Protein AF-A0A1J0VYL3-F1 (afdb_monomer)

Secondary structure (DSSP, 8-state):
-B-TTS-BEEESSSSEEEEEEHHHHHHHHHHHHHTT----EEEETTTTEEEEEEPPPPTT----SBSS-TT-SS-EEEPPTT-EEE-PPTT-SSEEEEE---TT-PBPHHHHHHHHHHHHHHHHH--

Solvent-accessible surface area (backbone atoms only — not comparable to full-atom values): 7070 Å² total; per-residue (Å²): 85,69,50,103,78,68,38,34,35,44,60,16,56,83,41,29,36,43,36,23,33,47,83,50,37,55,46,33,49,51,52,29,57,75,68,70,53,58,40,27,26,41,37,28,68,80,77,44,31,31,34,39,37,18,33,48,71,64,91,86,70,79,75,64,51,56,75,4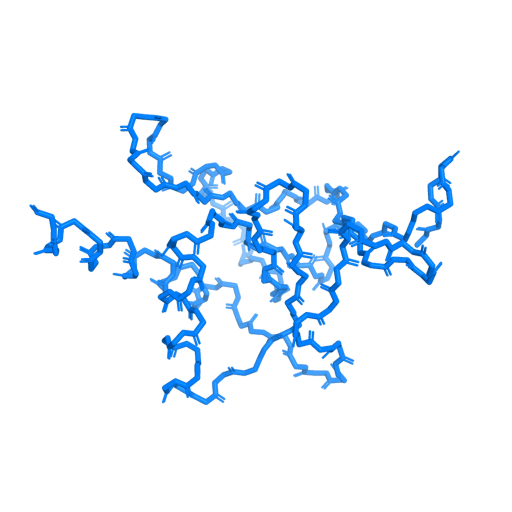8,61,90,87,47,97,59,55,39,35,46,63,50,82,67,38,78,41,84,46,61,34,95,92,51,86,46,33,42,67,78,34,69,84,56,89,92,34,58,32,54,35,68,59,53,51,49,42,49,54,50,33,50,53,53,56,65,75,76,108

Foldseek 3Di:
DQDPVRWDKDFPAQKKKKKWAQLLVVQLVVVCVVVVAFFKWKQQQPRRIIITMAGDDDPPDPADQWNDDPPQPITMGIDDGRDIDTADDVPDPRIDTPDDDDPPRHHHPVVSSVSSVVSSVVVVVVD

pLDDT: mean 90.9, std 8.27, range [55.22, 98.0]

Sequence (127 aa):
MLDGHDQIILPADPVHGIQVCSGLADLVLDMLRHSRIVTPIVDNVATRTRTFLTTSPKAGDTRKVALFPPTSTVQAIRTVTGSPIPLPTPGEDTRVWLDEPRPDCLADFELLVSFTLDAARATLHAA

Mean predicted aligned error: 4.2 Å

Organism: NCBI:txid2213200

Structure (mmCIF, N/CA/C/O backbone):
data_AF-A0A1J0VYL3-F1
#
_entry.id   AF-A0A1J0VYL3-F1
#
loop_
_atom_site.group_PDB
_atom_site.id
_atom_site.type_symbol
_atom_site.label_atom_id
_atom_site.label_alt_id
_atom_site.label_comp_id
_atom_site.label_asym_id
_atom_site.label_entity_id
_atom_site.label_seq_id
_atom_site.pdbx_PDB_ins_code
_atom_site.Cartn_x
_atom_site.Cartn_y
_atom_site.Cartn_z
_atom_site.occupancy
_atom_site.B_iso_or_equiv
_atom_site.auth_seq_id
_atom_site.auth_comp_id
_atom_site.auth_asym_id
_atom_site.auth_atom_id
_atom_site.pdbx_PDB_model_num
ATOM 1 N N . MET A 1 1 ? 13.281 4.015 -12.125 1.00 60.97 1 MET A N 1
ATOM 2 C CA . MET A 1 1 ? 14.735 4.298 -12.102 1.00 60.97 1 MET A CA 1
ATOM 3 C C . MET A 1 1 ? 15.412 3.055 -11.559 1.00 60.97 1 MET A C 1
ATOM 5 O O . MET A 1 1 ? 14.832 2.473 -10.657 1.00 60.97 1 MET A O 1
ATOM 9 N N . LEU A 1 2 ? 16.541 2.610 -12.108 1.00 70.19 2 LEU A N 1
ATOM 10 C CA . LEU A 1 2 ? 17.309 1.536 -11.470 1.00 70.19 2 LEU A CA 1
ATOM 11 C C . LEU A 1 2 ? 18.184 2.148 -10.366 1.00 70.19 2 LEU A C 1
ATOM 13 O O . LEU A 1 2 ? 18.731 3.233 -10.576 1.00 70.19 2 LEU A O 1
ATOM 17 N N . ASP A 1 3 ? 18.260 1.527 -9.191 1.00 70.12 3 ASP A N 1
ATOM 18 C CA . ASP A 1 3 ? 19.199 1.941 -8.142 1.00 70.12 3 ASP A CA 1
ATOM 19 C C . ASP A 1 3 ? 20.603 1.347 -8.364 1.00 70.12 3 ASP A C 1
ATOM 21 O O . ASP A 1 3 ? 20.870 0.689 -9.368 1.00 70.12 3 ASP A O 1
ATOM 25 N N . GLY A 1 4 ? 21.524 1.583 -7.422 1.00 64.06 4 GLY A N 1
ATOM 26 C CA . GLY A 1 4 ? 22.886 1.031 -7.469 1.00 64.06 4 GLY A CA 1
ATOM 27 C C . GLY A 1 4 ? 22.973 -0.498 -7.342 1.00 64.06 4 GLY A C 1
ATOM 28 O O . GLY A 1 4 ? 24.078 -1.036 -7.315 1.00 64.06 4 GLY A O 1
ATOM 29 N N . HIS A 1 5 ? 21.832 -1.183 -7.245 1.00 71.25 5 HIS A N 1
ATOM 30 C CA . HIS A 1 5 ? 21.685 -2.632 -7.169 1.00 71.25 5 HIS A CA 1
ATOM 31 C C . HIS A 1 5 ? 20.803 -3.178 -8.304 1.00 71.25 5 HIS A C 1
ATOM 33 O O . HIS A 1 5 ? 20.270 -4.280 -8.179 1.00 71.25 5 HIS A O 1
ATOM 39 N N . ASP A 1 6 ? 20.634 -2.405 -9.384 1.00 75.94 6 ASP A N 1
ATOM 40 C CA . ASP A 1 6 ? 19.775 -2.723 -10.528 1.00 75.94 6 ASP A CA 1
ATOM 41 C C . ASP A 1 6 ? 18.300 -2.964 -10.152 1.00 75.94 6 ASP A C 1
ATOM 43 O O . ASP A 1 6 ? 17.569 -3.614 -10.895 1.00 75.94 6 ASP A O 1
ATOM 47 N N . GLN A 1 7 ? 17.817 -2.419 -9.028 1.00 81.19 7 GLN A N 1
ATOM 48 C CA . GLN A 1 7 ? 16.414 -2.548 -8.624 1.00 81.19 7 GLN A CA 1
ATOM 49 C C . GLN A 1 7 ? 15.566 -1.438 -9.224 1.00 81.19 7 GLN A C 1
ATOM 51 O O . GLN A 1 7 ? 15.933 -0.263 -9.178 1.00 81.19 7 GLN A O 1
ATOM 56 N N . ILE A 1 8 ? 14.378 -1.777 -9.721 1.00 84.75 8 ILE A N 1
ATOM 57 C CA . ILE A 1 8 ? 13.411 -0.771 -10.159 1.00 84.75 8 ILE A CA 1
ATOM 58 C C . ILE A 1 8 ? 12.852 -0.046 -8.931 1.00 84.75 8 ILE A C 1
ATOM 60 O O . ILE A 1 8 ? 12.036 -0.577 -8.183 1.00 84.75 8 ILE A O 1
ATOM 64 N N . ILE A 1 9 ? 13.246 1.213 -8.764 1.00 87.38 9 ILE A N 1
ATOM 65 C CA . ILE A 1 9 ? 12.714 2.121 -7.753 1.00 87.38 9 ILE A CA 1
ATOM 66 C C . ILE A 1 9 ? 11.787 3.146 -8.408 1.00 87.38 9 ILE A C 1
ATOM 68 O O . ILE A 1 9 ? 12.151 3.845 -9.369 1.00 87.38 9 ILE A O 1
ATOM 72 N N . LEU A 1 10 ? 10.584 3.245 -7.846 1.00 89.69 10 LEU A N 1
ATOM 73 C CA . LEU A 1 10 ? 9.598 4.278 -8.132 1.00 89.69 10 LEU A CA 1
ATOM 74 C C . LEU A 1 10 ? 9.583 5.282 -6.967 1.00 89.69 10 LEU A C 1
ATOM 76 O O . LEU A 1 10 ? 9.278 4.886 -5.843 1.00 89.69 10 LEU A O 1
ATOM 80 N N . PRO A 1 11 ? 9.918 6.566 -7.176 1.00 91.44 11 PRO A N 1
ATOM 81 C CA . PRO A 1 11 ? 9.735 7.571 -6.135 1.00 91.44 11 PRO A CA 1
ATOM 82 C C . PRO A 1 11 ? 8.241 7.773 -5.861 1.00 91.44 11 PRO A C 1
ATOM 84 O O . PRO A 1 11 ? 7.445 7.901 -6.793 1.00 91.44 11 PRO A O 1
ATOM 87 N N . ALA A 1 12 ? 7.867 7.810 -4.583 1.00 91.81 12 ALA A N 1
ATOM 88 C CA . ALA A 1 12 ? 6.491 8.044 -4.175 1.00 91.81 12 ALA A CA 1
ATOM 89 C C . ALA A 1 12 ? 6.088 9.502 -4.445 1.00 91.81 12 ALA A C 1
ATOM 91 O O . ALA A 1 12 ? 6.366 10.375 -3.629 1.00 91.81 12 ALA A O 1
ATOM 92 N N . ASP A 1 13 ? 5.488 9.782 -5.594 1.00 86.88 13 ASP A N 1
ATOM 93 C CA . ASP A 1 13 ? 5.028 11.127 -5.958 1.00 86.88 13 ASP A CA 1
ATOM 94 C C . ASP A 1 13 ? 3.644 11.072 -6.634 1.00 86.88 13 ASP A C 1
ATOM 96 O O . ASP A 1 13 ? 2.646 11.166 -5.911 1.00 86.88 13 ASP A O 1
ATOM 100 N N . PRO A 1 14 ? 3.498 10.778 -7.945 1.00 85.62 14 PRO A N 1
ATOM 101 C CA . PRO A 1 14 ? 2.163 10.549 -8.504 1.00 85.62 14 PRO A CA 1
ATOM 102 C C . PRO A 1 14 ? 1.558 9.215 -8.036 1.00 85.62 14 PRO A C 1
ATOM 104 O O . PRO A 1 14 ? 0.352 9.002 -8.138 1.00 85.62 14 PRO A O 1
ATOM 107 N N . VAL A 1 15 ? 2.399 8.307 -7.533 1.00 94.19 15 VAL A N 1
ATOM 108 C CA . VAL A 1 15 ? 2.015 6.989 -7.028 1.00 94.19 15 VAL A CA 1
ATOM 109 C C . VAL A 1 15 ? 2.515 6.855 -5.606 1.00 94.19 15 VAL A C 1
ATOM 111 O O . VAL A 1 15 ? 3.682 7.110 -5.326 1.00 94.19 15 VAL A O 1
ATOM 114 N N . HIS A 1 16 ? 1.645 6.418 -4.712 1.00 96.69 16 HIS A N 1
ATOM 115 C CA . HIS A 1 16 ? 1.985 6.112 -3.331 1.00 96.69 16 HIS A CA 1
ATOM 116 C C . HIS A 1 16 ? 1.730 4.639 -3.032 1.00 96.69 16 HIS A C 1
ATOM 118 O O . HIS A 1 16 ? 1.239 3.893 -3.877 1.00 96.69 16 HIS A O 1
ATOM 124 N N . GLY A 1 17 ? 2.080 4.200 -1.827 1.00 97.25 17 GLY A N 1
ATOM 125 C CA . GLY A 1 17 ? 1.857 2.831 -1.400 1.00 97.25 17 GLY A CA 1
ATOM 126 C C . GLY A 1 17 ? 1.388 2.744 0.041 1.00 97.25 17 GLY A C 1
ATOM 127 O O . GLY A 1 17 ? 1.761 3.564 0.886 1.00 97.25 17 GLY A O 1
ATOM 128 N N . ILE A 1 18 ? 0.612 1.702 0.318 1.00 98.00 18 ILE A N 1
ATOM 129 C CA . ILE A 1 18 ? 0.381 1.204 1.671 1.00 98.00 18 ILE A CA 1
ATOM 130 C C . ILE A 1 18 ? 0.993 -0.188 1.742 1.00 98.00 18 ILE A C 1
ATOM 132 O O . ILE A 1 18 ? 0.573 -1.102 1.032 1.00 98.00 18 ILE A O 1
ATOM 136 N N . GLN A 1 19 ? 2.007 -0.335 2.586 1.00 97.56 19 GLN A N 1
ATOM 137 C CA . GLN A 1 19 ? 2.646 -1.609 2.862 1.00 97.56 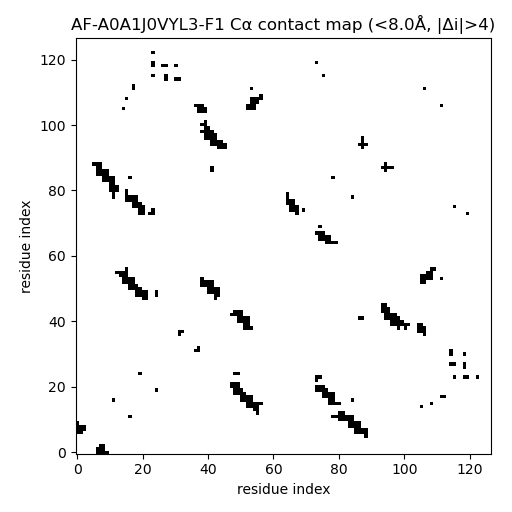19 GLN A CA 1
ATOM 138 C C . GLN A 1 19 ? 2.063 -2.198 4.141 1.00 97.56 19 GLN A C 1
ATOM 140 O O . GLN A 1 19 ? 2.042 -1.537 5.178 1.00 97.56 19 GLN A O 1
ATOM 145 N N . VAL A 1 20 ? 1.636 -3.452 4.083 1.00 97.00 20 VAL A N 1
ATOM 146 C CA . VAL A 1 20 ? 1.006 -4.169 5.197 1.00 97.00 20 VAL A CA 1
ATOM 147 C C . VAL A 1 20 ? 1.664 -5.533 5.405 1.00 97.00 20 VAL A C 1
ATOM 149 O O . VAL A 1 20 ? 2.204 -6.124 4.466 1.00 97.00 20 VAL A O 1
ATOM 152 N N . CYS A 1 21 ? 1.634 -6.051 6.635 1.00 93.81 21 CYS A N 1
ATOM 153 C CA . CYS A 1 21 ? 2.085 -7.417 6.921 1.00 93.81 21 CYS A CA 1
ATOM 154 C C . CYS A 1 21 ? 1.102 -8.469 6.369 1.00 93.81 21 CYS A C 1
ATOM 156 O O . CYS A 1 21 ? -0.092 -8.203 6.255 1.00 93.81 21 CYS A O 1
ATOM 158 N N . SER A 1 22 ? 1.594 -9.673 6.046 1.00 81.19 22 SER A N 1
ATOM 159 C CA . SER A 1 22 ? 0.833 -10.711 5.315 1.00 81.19 22 SER A CA 1
ATOM 160 C C . SER A 1 22 ? -0.563 -11.012 5.872 1.00 81.19 22 SER A C 1
ATOM 162 O O . SER A 1 22 ? -1.520 -11.027 5.107 1.00 81.19 22 SER A O 1
ATOM 164 N N . GLY A 1 23 ? -0.707 -11.185 7.193 1.00 84.06 23 GLY A N 1
ATOM 165 C CA . GLY A 1 23 ? -2.011 -11.510 7.790 1.00 84.06 23 GLY A CA 1
ATOM 166 C C . GLY A 1 23 ? -3.060 -10.408 7.605 1.00 84.06 23 GLY A C 1
ATOM 167 O O . GLY A 1 23 ? -4.236 -10.695 7.412 1.00 84.06 23 GLY A O 1
ATOM 168 N N . LEU A 1 24 ? -2.633 -9.143 7.601 1.00 94.44 24 LEU A N 1
ATOM 169 C CA . LEU A 1 24 ? -3.503 -8.014 7.275 1.00 94.44 24 LEU A CA 1
ATOM 170 C C . LEU A 1 24 ? -3.709 -7.888 5.757 1.00 94.44 24 LEU A C 1
ATOM 172 O O . LEU A 1 24 ? -4.791 -7.519 5.306 1.00 94.44 24 LEU A O 1
ATOM 176 N N . ALA A 1 25 ? -2.682 -8.212 4.970 1.00 95.50 25 ALA A N 1
ATOM 177 C CA . ALA A 1 25 ? -2.691 -8.110 3.516 1.00 95.50 25 ALA A CA 1
ATOM 178 C C . ALA A 1 25 ? -3.776 -8.965 2.857 1.00 95.50 25 ALA A C 1
ATOM 180 O O . ALA A 1 25 ? -4.396 -8.509 1.899 1.00 95.50 25 ALA A O 1
ATOM 181 N N . ASP A 1 26 ? -3.995 -10.187 3.347 1.00 94.19 26 ASP A N 1
ATOM 182 C CA . ASP A 1 26 ? -5.023 -11.086 2.811 1.00 94.19 26 ASP A CA 1
ATOM 183 C C . ASP A 1 26 ? -6.429 -10.500 3.002 1.00 94.19 26 ASP A C 1
ATOM 185 O O . ASP A 1 26 ? -7.215 -10.454 2.059 1.00 94.19 26 ASP A O 1
ATOM 189 N N . LEU A 1 27 ? -6.712 -9.934 4.177 1.00 95.44 27 LEU A N 1
ATOM 190 C CA . LEU A 1 27 ? -7.998 -9.290 4.453 1.00 95.44 27 LEU A CA 1
ATOM 191 C C . LEU A 1 27 ? -8.215 -8.034 3.604 1.00 95.44 27 LEU A C 1
ATOM 193 O O . LEU A 1 27 ? -9.301 -7.837 3.062 1.00 95.44 27 LEU A O 1
ATOM 197 N N . VAL A 1 28 ? -7.185 -7.195 3.445 1.00 97.25 28 VAL A N 1
ATOM 198 C CA . VAL A 1 28 ? -7.261 -6.022 2.556 1.00 97.25 28 VAL A CA 1
ATOM 199 C C . VAL A 1 28 ? -7.528 -6.459 1.113 1.00 97.2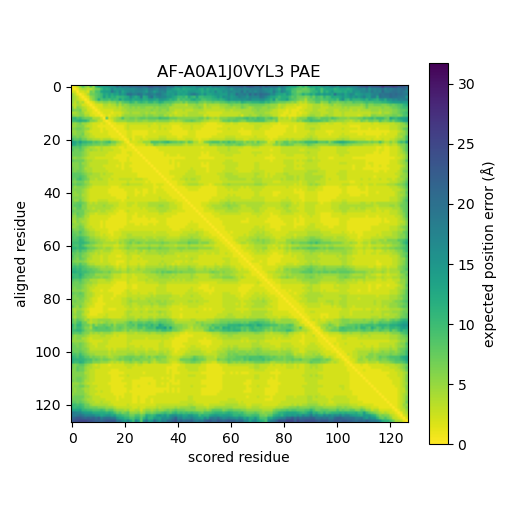5 28 VAL A C 1
ATOM 201 O O . VAL A 1 28 ? -8.367 -5.864 0.435 1.00 97.25 28 VAL A O 1
ATOM 204 N N . LEU A 1 29 ? -6.865 -7.522 0.652 1.00 96.19 29 LEU A N 1
ATOM 205 C CA . LEU A 1 29 ? -7.062 -8.075 -0.685 1.00 96.19 29 LEU A CA 1
ATOM 206 C C . LEU A 1 29 ? -8.488 -8.605 -0.886 1.00 96.19 29 LEU A C 1
ATOM 208 O O . LEU A 1 29 ? -9.098 -8.339 -1.923 1.00 96.19 29 LEU A O 1
ATOM 212 N N . ASP A 1 30 ? -9.047 -9.300 0.101 1.00 95.69 30 ASP A N 1
ATOM 213 C CA . ASP A 1 30 ? -10.426 -9.785 0.045 1.00 95.69 30 ASP A CA 1
ATOM 214 C C . ASP A 1 30 ? -11.438 -8.633 0.009 1.00 95.69 30 ASP A C 1
ATOM 216 O O . ASP A 1 30 ? -12.386 -8.671 -0.781 1.00 95.69 30 ASP A O 1
ATOM 220 N N . MET A 1 31 ? -11.210 -7.560 0.774 1.00 97.00 31 MET A N 1
ATOM 221 C CA . MET A 1 31 ? -12.045 -6.353 0.727 1.00 97.00 31 MET A CA 1
ATOM 222 C C . MET A 1 31 ? -11.980 -5.648 -0.636 1.00 97.00 31 MET A C 1
ATOM 224 O O . MET A 1 31 ? -13.019 -5.240 -1.168 1.00 97.00 31 MET A O 1
ATOM 228 N N . LEU A 1 32 ? -10.786 -5.538 -1.234 1.00 96.12 32 LEU A N 1
ATOM 229 C CA . LEU A 1 32 ? -10.601 -4.994 -2.585 1.00 96.12 32 LEU A CA 1
ATOM 230 C C . LEU A 1 32 ? -11.357 -5.823 -3.625 1.00 96.12 32 LEU A C 1
ATOM 232 O O . LEU A 1 32 ? -12.132 -5.270 -4.408 1.00 96.12 32 LEU A O 1
ATOM 236 N N . ARG A 1 33 ? -11.205 -7.152 -3.581 1.00 95.81 33 ARG A N 1
ATOM 237 C CA . ARG A 1 33 ? -11.903 -8.089 -4.475 1.00 95.81 33 ARG A CA 1
ATOM 238 C C . ARG A 1 33 ? -13.416 -7.991 -4.331 1.00 95.81 33 ARG A C 1
ATOM 240 O O . ARG A 1 33 ? -14.115 -7.886 -5.338 1.00 95.81 33 ARG A O 1
ATOM 247 N N . HIS A 1 34 ? -13.921 -7.972 -3.098 1.00 96.44 34 HIS A N 1
ATOM 248 C CA . HIS A 1 34 ? -15.352 -7.843 -2.823 1.00 96.44 34 HIS A CA 1
ATOM 249 C C . HIS A 1 34 ? -15.920 -6.524 -3.363 1.00 96.44 34 HIS A C 1
ATOM 251 O O . HIS A 1 34 ? -17.020 -6.489 -3.913 1.00 96.44 34 HIS A O 1
ATOM 257 N N . SER A 1 35 ? -15.127 -5.456 -3.281 1.00 96.06 35 SER A N 1
ATOM 258 C CA . SER A 1 35 ? -15.482 -4.120 -3.767 1.00 96.06 35 SER A CA 1
ATOM 259 C C . SER A 1 35 ? -15.173 -3.904 -5.253 1.00 96.06 35 SER A C 1
ATOM 261 O O . SER A 1 35 ? -15.426 -2.820 -5.774 1.00 96.06 35 SER A O 1
ATOM 263 N N . ARG A 1 36 ? -14.642 -4.923 -5.946 1.00 95.06 36 ARG A N 1
ATOM 264 C CA . ARG A 1 36 ? -14.201 -4.874 -7.354 1.00 95.06 36 ARG A CA 1
ATOM 265 C C . ARG A 1 36 ? -13.201 -3.752 -7.640 1.00 95.06 36 ARG A C 1
ATOM 267 O O . ARG A 1 36 ? -13.169 -3.210 -8.743 1.00 95.06 36 ARG A O 1
ATOM 274 N N . ILE A 1 37 ? -12.389 -3.409 -6.648 1.00 95.00 37 ILE A N 1
ATOM 275 C CA . ILE A 1 37 ? -11.318 -2.431 -6.789 1.00 95.00 37 ILE A CA 1
ATOM 276 C C . ILE A 1 37 ? -10.062 -3.182 -7.192 1.00 95.00 37 ILE A C 1
ATOM 278 O O . ILE A 1 37 ? -9.681 -4.174 -6.574 1.00 95.00 37 ILE A O 1
ATOM 282 N N . VAL A 1 38 ? -9.424 -2.684 -8.239 1.00 94.06 38 VAL A N 1
ATOM 283 C CA . VAL A 1 38 ? -8.131 -3.164 -8.707 1.00 94.06 38 VAL A CA 1
ATOM 284 C C . VAL A 1 38 ? -7.089 -2.146 -8.288 1.00 94.06 38 VAL A C 1
ATOM 286 O O . VAL A 1 38 ? -7.342 -0.947 -8.361 1.00 94.06 38 VAL A O 1
ATOM 289 N N . THR A 1 39 ? -5.926 -2.635 -7.875 1.00 97.44 39 THR A N 1
ATOM 290 C CA . THR A 1 39 ? -4.716 -1.828 -7.799 1.00 97.44 39 THR A CA 1
ATOM 291 C C . THR A 1 39 ? -3.491 -2.698 -8.030 1.00 97.44 39 THR A C 1
ATOM 293 O O . THR A 1 39 ? -3.587 -3.901 -7.793 1.00 97.44 39 THR A O 1
ATOM 296 N N . PRO A 1 40 ? -2.355 -2.162 -8.501 1.00 97.50 40 PRO A N 1
ATOM 297 C CA . PRO A 1 40 ? -1.135 -2.944 -8.594 1.00 97.50 40 PRO A CA 1
ATOM 298 C C . PRO A 1 40 ? -0.654 -3.320 -7.192 1.00 97.50 40 PRO A C 1
ATOM 300 O O . PRO A 1 40 ? -0.652 -2.486 -6.278 1.00 97.50 40 PRO A O 1
ATOM 303 N N . ILE A 1 41 ? -0.223 -4.566 -7.026 1.00 97.44 41 ILE A N 1
ATOM 304 C CA . ILE A 1 41 ? 0.208 -5.098 -5.733 1.00 97.44 41 ILE A CA 1
ATOM 305 C C . ILE A 1 41 ? 1.567 -5.753 -5.904 1.00 97.44 41 ILE A C 1
ATOM 307 O O . ILE A 1 41 ? 1.719 -6.702 -6.673 1.00 97.44 41 ILE A O 1
ATOM 311 N N . VAL A 1 42 ? 2.539 -5.266 -5.141 1.00 96.81 42 VAL A N 1
ATOM 312 C CA . VAL A 1 42 ? 3.845 -5.902 -4.992 1.00 96.81 42 VAL A CA 1
ATOM 313 C C . VAL A 1 42 ? 3.793 -6.811 -3.773 1.00 96.81 42 VAL A C 1
ATOM 315 O O . VAL A 1 42 ? 3.549 -6.338 -2.662 1.00 96.81 42 VAL A O 1
ATOM 318 N N . ASP A 1 43 ? 4.045 -8.099 -3.961 1.00 95.94 43 ASP A N 1
ATOM 319 C CA . ASP A 1 43 ? 4.272 -9.041 -2.870 1.00 95.94 43 ASP A CA 1
ATOM 320 C C . ASP A 1 43 ? 5.775 -9.194 -2.637 1.00 95.94 43 ASP A C 1
ATOM 322 O O . ASP A 1 43 ? 6.519 -9.563 -3.545 1.00 95.94 43 ASP A O 1
ATOM 326 N N . ASN A 1 44 ? 6.230 -8.871 -1.427 1.00 95.00 44 ASN A N 1
ATOM 327 C CA . ASN A 1 44 ? 7.605 -9.092 -1.002 1.00 95.00 44 ASN A CA 1
ATOM 328 C C . ASN A 1 44 ? 7.650 -10.354 -0.140 1.00 95.00 44 ASN A C 1
ATOM 330 O O . ASN A 1 44 ? 7.373 -10.327 1.066 1.00 95.00 44 ASN A O 1
ATOM 334 N N . VAL A 1 45 ? 8.027 -11.458 -0.778 1.00 91.75 45 VAL A N 1
ATOM 335 C CA . VAL A 1 45 ? 8.074 -12.797 -0.188 1.00 91.75 45 VAL A CA 1
ATOM 336 C C . VAL A 1 45 ? 9.132 -12.867 0.915 1.00 91.75 45 VAL A C 1
ATOM 338 O O . VAL A 1 45 ? 8.920 -13.527 1.935 1.00 91.75 45 VAL A O 1
ATOM 341 N N . ALA A 1 46 ? 10.241 -12.135 0.760 1.00 91.31 46 ALA A N 1
ATOM 342 C CA . ALA A 1 46 ? 11.333 -12.125 1.730 1.00 91.31 46 ALA A CA 1
ATOM 343 C C . ALA A 1 46 ? 10.922 -11.482 3.065 1.00 91.31 46 ALA A C 1
ATOM 345 O O . ALA A 1 46 ? 11.271 -11.992 4.130 1.00 91.31 46 ALA A O 1
ATOM 346 N N . THR A 1 47 ? 10.154 -10.389 3.026 1.00 91.25 47 THR A N 1
ATOM 347 C CA . THR A 1 47 ? 9.700 -9.680 4.238 1.00 91.25 47 THR A CA 1
ATOM 348 C C . THR A 1 47 ? 8.275 -10.020 4.654 1.00 91.25 47 THR A C 1
ATOM 350 O O . THR A 1 47 ? 7.824 -9.547 5.697 1.00 91.25 47 THR A O 1
ATOM 353 N N . ARG A 1 48 ? 7.560 -10.845 3.877 1.00 92.69 48 ARG A N 1
ATOM 354 C CA . ARG A 1 48 ? 6.148 -11.195 4.105 1.00 92.69 48 ARG A CA 1
ATOM 355 C C . ARG A 1 48 ? 5.259 -9.956 4.219 1.00 92.69 48 ARG A C 1
ATOM 357 O O . ARG A 1 48 ? 4.384 -9.867 5.091 1.00 92.69 48 ARG A O 1
ATOM 364 N N . THR A 1 49 ? 5.485 -8.993 3.336 1.00 95.50 49 THR A N 1
ATOM 365 C CA . THR A 1 49 ? 4.705 -7.755 3.260 1.00 95.50 49 THR A CA 1
ATOM 366 C C . THR A 1 49 ? 4.185 -7.550 1.855 1.00 95.50 49 THR A C 1
ATOM 368 O O . THR A 1 49 ? 4.917 -7.788 0.898 1.00 95.50 49 THR A O 1
ATOM 371 N N . ARG A 1 50 ? 2.978 -7.003 1.734 1.00 97.25 50 ARG A N 1
ATOM 372 C CA . ARG A 1 50 ? 2.448 -6.552 0.447 1.00 97.25 50 ARG A CA 1
ATOM 373 C C . ARG A 1 50 ? 2.366 -5.044 0.415 1.00 97.25 50 ARG A C 1
ATOM 375 O O . ARG A 1 50 ? 1.909 -4.440 1.384 1.00 97.25 50 ARG A O 1
ATOM 382 N N . THR A 1 51 ? 2.780 -4.466 -0.702 1.00 97.81 51 THR A N 1
ATOM 383 C CA . THR A 1 51 ? 2.646 -3.043 -0.991 1.00 97.81 51 THR A CA 1
ATOM 384 C C . THR A 1 51 ? 1.583 -2.870 -2.055 1.00 97.81 51 THR A C 1
ATOM 386 O O . THR A 1 51 ? 1.759 -3.250 -3.210 1.00 97.81 51 THR A O 1
ATOM 389 N N . PHE A 1 52 ? 0.474 -2.278 -1.648 1.00 98.00 52 PHE A N 1
ATOM 390 C CA . PHE A 1 52 ? -0.621 -1.900 -2.521 1.00 98.00 52 PHE A CA 1
ATOM 391 C C . PHE A 1 52 ? -0.333 -0.498 -3.047 1.00 98.00 52 PHE A C 1
ATOM 393 O O . PHE A 1 52 ? -0.195 0.437 -2.251 1.00 98.00 52 PHE A O 1
ATOM 400 N N . LEU A 1 53 ? -0.204 -0.348 -4.364 1.00 97.62 53 LEU A N 1
ATOM 401 C CA . LEU A 1 53 ? 0.006 0.964 -4.968 1.00 97.62 53 LEU A CA 1
ATOM 402 C C . LEU A 1 53 ? -1.304 1.756 -4.961 1.00 97.62 53 LEU A C 1
ATOM 404 O O . LEU A 1 53 ? -2.391 1.187 -4.943 1.00 97.62 53 LEU A O 1
ATOM 408 N N . THR A 1 54 ? -1.204 3.077 -4.914 1.00 97.62 54 THR A 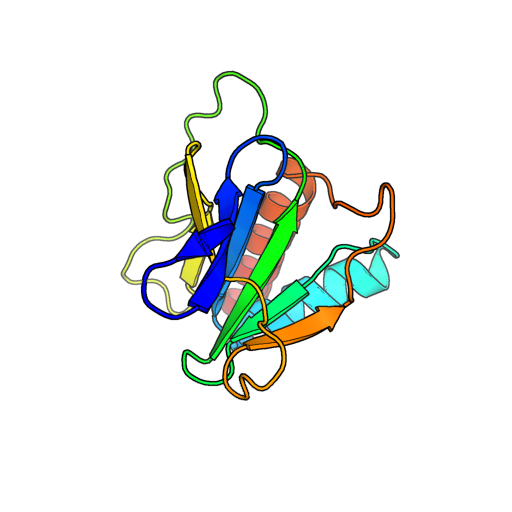N 1
ATOM 409 C CA . THR A 1 54 ? -2.343 3.990 -4.752 1.00 97.62 54 THR A CA 1
ATOM 410 C C . THR A 1 54 ? -2.083 5.313 -5.452 1.00 97.62 54 THR A C 1
ATOM 412 O O . THR A 1 54 ? -0.939 5.631 -5.794 1.00 97.62 54 THR A O 1
ATOM 415 N N . THR A 1 55 ? -3.141 6.100 -5.632 1.00 96.56 55 THR A N 1
ATOM 416 C CA . THR A 1 55 ? -3.025 7.530 -5.932 1.00 96.56 55 THR A CA 1
ATOM 417 C C . THR A 1 55 ? -2.320 8.277 -4.796 1.00 96.56 55 THR A C 1
ATOM 419 O O . THR A 1 55 ? -2.097 7.741 -3.709 1.00 96.56 55 THR A O 1
ATOM 422 N N . SER A 1 56 ? -1.948 9.532 -5.032 1.00 94.81 56 SER A N 1
ATOM 423 C CA . SER A 1 56 ? -1.364 10.368 -3.987 1.00 94.81 56 SER A CA 1
ATOM 424 C C . SER A 1 56 ? -2.360 10.655 -2.852 1.00 94.81 56 SER A C 1
ATOM 426 O O . SER A 1 56 ? -3.561 10.806 -3.100 1.00 94.81 56 SER A O 1
ATOM 428 N N . PRO A 1 57 ? -1.880 10.782 -1.600 1.00 94.31 57 PRO A N 1
ATOM 429 C CA . PRO A 1 57 ? -2.698 11.275 -0.500 1.00 94.31 57 PRO A CA 1
ATOM 430 C C . PRO A 1 57 ? -3.220 12.679 -0.816 1.00 94.31 57 PRO A C 1
ATOM 432 O O . PRO A 1 57 ? -2.594 13.447 -1.554 1.00 94.31 57 PRO A O 1
ATOM 435 N N . LYS A 1 58 ? -4.346 13.055 -0.207 1.00 92.25 58 LYS A N 1
ATOM 436 C CA . LYS A 1 58 ? -4.876 14.417 -0.343 1.00 92.25 58 LYS A CA 1
ATOM 437 C C . LYS A 1 58 ? -3.866 15.457 0.149 1.00 92.25 58 LYS A C 1
ATOM 439 O O . LYS A 1 58 ? -3.114 15.231 1.098 1.00 92.25 58 LYS A O 1
ATOM 444 N N . ALA A 1 59 ? -3.882 16.631 -0.482 1.00 89.31 59 ALA A N 1
ATOM 445 C CA . ALA A 1 59 ? -3.051 17.751 -0.059 1.00 89.31 59 ALA A CA 1
ATOM 446 C C . ALA A 1 59 ? -3.304 18.083 1.423 1.00 89.31 59 ALA A C 1
ATOM 448 O O . ALA A 1 59 ? -4.451 18.211 1.851 1.00 89.31 59 ALA A O 1
ATOM 449 N N . GLY A 1 60 ? -2.226 18.218 2.199 1.00 87.06 60 GLY A N 1
ATOM 450 C CA . GLY A 1 60 ? -2.310 18.487 3.636 1.00 87.06 60 GLY A CA 1
ATOM 451 C C . GLY A 1 60 ? -2.602 17.262 4.506 1.00 87.06 60 GLY A C 1
ATOM 452 O O . GLY A 1 60 ? -2.925 17.431 5.678 1.00 87.06 60 GLY A O 1
ATOM 453 N N . ASP A 1 61 ? -2.486 16.042 3.976 1.00 90.19 61 ASP A N 1
ATOM 454 C CA . ASP A 1 61 ? -2.601 14.838 4.792 1.00 90.19 61 ASP A CA 1
ATOM 455 C C . ASP A 1 61 ? -1.546 14.793 5.916 1.00 90.19 61 ASP A C 1
ATOM 457 O O . ASP A 1 61 ? -0.341 14.777 5.660 1.00 90.19 61 ASP A O 1
ATOM 461 N N . THR A 1 62 ? -2.009 14.732 7.168 1.00 89.44 62 THR A N 1
ATOM 462 C CA . THR A 1 62 ? -1.165 14.730 8.377 1.00 89.44 62 THR A CA 1
ATOM 463 C C . THR A 1 62 ? -1.084 13.367 9.067 1.00 89.44 62 THR A C 1
ATOM 465 O O . THR A 1 62 ? -0.545 13.262 10.175 1.00 89.44 62 THR A O 1
ATOM 468 N N . ARG A 1 63 ? -1.618 12.300 8.455 1.00 91.19 63 ARG A N 1
ATOM 469 C CA . ARG A 1 63 ? -1.582 10.965 9.064 1.00 91.19 63 ARG A CA 1
ATOM 470 C C . ARG A 1 63 ? -0.142 10.489 9.195 1.00 91.19 63 ARG A C 1
ATOM 472 O O . ARG A 1 63 ? 0.673 10.645 8.283 1.00 91.19 63 ARG A O 1
ATOM 479 N N . LYS A 1 64 ? 0.149 9.853 10.330 1.00 94.38 64 LYS A N 1
ATOM 480 C CA . LYS A 1 64 ? 1.456 9.250 10.607 1.00 94.38 64 LYS A CA 1
ATOM 481 C C . LYS A 1 64 ? 1.808 8.201 9.550 1.00 94.38 64 LYS A C 1
ATOM 483 O O . LYS A 1 64 ? 0.932 7.569 8.968 1.00 94.38 64 LYS A O 1
ATOM 488 N N . VAL A 1 65 ? 3.111 8.002 9.348 1.00 95.62 65 VAL A N 1
ATOM 489 C CA . VAL A 1 65 ? 3.645 6.969 8.446 1.00 95.62 65 VAL A CA 1
ATOM 490 C C . VAL A 1 65 ? 3.188 5.582 8.883 1.00 95.62 65 VAL A C 1
ATOM 492 O O . VAL A 1 65 ? 2.645 4.839 8.075 1.00 95.62 65 VAL A O 1
ATOM 495 N N . ALA A 1 66 ? 3.360 5.252 10.164 1.00 95.94 66 ALA A N 1
ATOM 496 C CA . ALA A 1 66 ? 2.777 4.054 10.752 1.00 95.94 66 ALA A CA 1
ATOM 497 C C . ALA A 1 66 ? 1.296 4.299 11.058 1.00 95.94 66 ALA A C 1
ATOM 499 O O . ALA A 1 66 ? 0.958 5.231 11.793 1.00 95.94 66 ALA A O 1
ATOM 500 N N . LEU A 1 67 ? 0.426 3.453 10.504 1.00 94.75 67 LEU A N 1
ATOM 501 C CA . LEU A 1 67 ? -1.024 3.559 10.690 1.00 94.75 67 LEU A CA 1
ATOM 502 C C . LEU A 1 67 ? -1.485 2.970 12.029 1.00 94.75 67 LEU A C 1
ATOM 504 O O . LEU A 1 67 ? -2.565 3.308 12.508 1.00 94.75 67 LEU A O 1
ATOM 508 N N . PHE A 1 68 ? -0.651 2.134 12.651 1.00 92.94 68 PHE A N 1
ATOM 509 C CA . PHE A 1 68 ? -0.938 1.476 13.921 1.00 92.94 68 PHE A CA 1
ATOM 510 C C . PHE A 1 68 ? 0.174 1.722 14.952 1.00 92.94 68 PHE A C 1
ATOM 512 O O . PHE A 1 68 ? 1.324 1.973 14.578 1.00 92.94 68 PHE A O 1
ATOM 519 N N . PRO A 1 69 ? -0.135 1.649 16.261 1.00 90.38 69 PRO A N 1
ATOM 520 C CA . PRO A 1 69 ? 0.882 1.644 17.305 1.00 90.38 69 PRO A CA 1
ATOM 521 C C . PRO A 1 69 ? 1.885 0.488 17.130 1.00 90.38 69 PRO A C 1
ATOM 523 O O . PRO A 1 69 ? 1.471 -0.605 16.731 1.00 90.38 69 PRO A O 1
ATOM 526 N N . PRO A 1 70 ? 3.162 0.660 17.525 1.00 86.56 70 PRO A N 1
ATOM 527 C CA . PRO A 1 70 ? 4.177 -0.400 17.448 1.00 86.56 70 PRO A CA 1
ATOM 528 C C . PRO A 1 70 ? 3.825 -1.680 18.218 1.00 86.56 70 PRO A C 1
ATOM 530 O O . PRO A 1 70 ? 4.334 -2.748 17.907 1.00 86.56 70 PRO A O 1
ATOM 533 N N . THR A 1 71 ? 2.953 -1.578 19.224 1.00 87.81 71 THR A N 1
ATOM 534 C CA . THR A 1 71 ? 2.473 -2.705 20.036 1.00 87.81 71 THR A CA 1
ATOM 535 C C . THR A 1 71 ? 1.343 -3.501 19.377 1.00 87.81 71 THR A C 1
ATOM 537 O O . THR A 1 71 ? 0.879 -4.481 19.955 1.00 87.81 71 THR A O 1
ATOM 540 N N . SER A 1 72 ? 0.873 -3.089 18.197 1.00 87.56 72 SER A N 1
ATOM 541 C CA . SER A 1 72 ? -0.190 -3.791 17.472 1.00 87.56 72 SER A CA 1
ATOM 542 C C . SER A 1 72 ? 0.332 -5.083 16.852 1.00 87.56 72 SER A C 1
ATOM 544 O O . SER A 1 72 ? 1.434 -5.122 16.303 1.00 87.56 72 SER A O 1
ATOM 546 N N . THR A 1 73 ? -0.491 -6.130 16.887 1.00 87.25 73 THR A N 1
ATOM 547 C CA . THR A 1 73 ? -0.203 -7.431 16.259 1.00 87.25 73 THR A CA 1
ATOM 548 C C . THR A 1 73 ? -0.198 -7.362 14.731 1.00 87.25 73 THR A C 1
ATOM 550 O O . THR A 1 73 ? 0.448 -8.176 14.075 1.00 87.25 73 THR A O 1
ATOM 553 N N . VAL A 1 74 ? -0.879 -6.365 14.163 1.00 91.62 74 VAL A N 1
ATOM 554 C CA . VAL A 1 74 ? -0.863 -6.029 12.737 1.00 91.62 74 VAL A CA 1
ATOM 555 C C . VAL A 1 74 ? -0.104 -4.729 12.504 1.00 91.62 74 VAL A C 1
ATOM 557 O O . VAL A 1 74 ? -0.097 -3.840 13.354 1.00 91.62 74 VAL A O 1
ATOM 560 N N . GLN A 1 75 ? 0.537 -4.611 11.343 1.00 92.94 75 GLN A N 1
ATOM 561 C CA . GLN A 1 75 ? 1.348 -3.450 10.989 1.00 92.94 75 GLN A CA 1
ATOM 562 C C . GLN A 1 75 ? 1.042 -2.991 9.566 1.00 92.94 75 GLN A C 1
ATOM 564 O O . GLN A 1 75 ? 0.878 -3.805 8.653 1.00 92.94 75 GLN A O 1
ATOM 569 N N . ALA A 1 76 ? 0.988 -1.672 9.400 1.00 96.62 76 ALA A N 1
ATOM 570 C CA . ALA A 1 76 ? 0.822 -1.009 8.121 1.00 96.62 76 ALA A CA 1
ATOM 571 C C . ALA A 1 76 ? 1.558 0.329 8.124 1.00 96.62 76 ALA A C 1
ATOM 573 O O . ALA A 1 76 ? 1.463 1.098 9.088 1.00 96.62 76 ALA A O 1
ATOM 574 N N . ILE A 1 77 ? 2.262 0.611 7.033 1.00 96.31 77 ILE A N 1
ATOM 575 C CA . ILE A 1 77 ? 2.931 1.886 6.798 1.00 96.31 77 ILE A CA 1
ATOM 576 C C . ILE A 1 77 ? 2.504 2.464 5.451 1.00 96.31 77 ILE A C 1
ATOM 578 O O . ILE A 1 77 ? 2.341 1.735 4.475 1.00 96.31 77 ILE A O 1
ATOM 582 N N . ARG A 1 78 ? 2.344 3.783 5.386 1.00 96.31 78 ARG A N 1
ATOM 583 C CA . ARG A 1 78 ? 2.186 4.520 4.125 1.00 96.31 78 ARG A CA 1
ATOM 584 C C . ARG A 1 78 ? 3.533 5.029 3.625 1.00 96.31 78 ARG A C 1
ATOM 586 O O . ARG A 1 78 ? 4.419 5.332 4.422 1.00 96.31 78 ARG A O 1
ATOM 593 N N . THR A 1 79 ? 3.669 5.203 2.318 1.00 95.56 79 THR A N 1
ATOM 594 C CA . THR A 1 79 ? 4.819 5.914 1.751 1.00 95.56 79 THR A CA 1
ATOM 595 C C . THR A 1 79 ? 4.761 7.408 2.083 1.00 95.56 79 THR A C 1
ATOM 597 O O . THR A 1 79 ? 3.686 8.006 2.230 1.00 95.56 79 THR A O 1
ATOM 600 N N . VAL A 1 80 ? 5.941 8.018 2.189 1.00 92.56 80 VAL A N 1
ATOM 601 C CA . VAL A 1 80 ? 6.125 9.473 2.303 1.00 92.56 80 VAL A CA 1
ATOM 602 C C . VAL A 1 80 ? 6.469 10.009 0.918 1.00 92.56 80 VAL A C 1
ATOM 604 O O . VAL A 1 80 ? 7.126 9.316 0.149 1.00 92.56 80 VAL A O 1
ATOM 607 N N . THR A 1 81 ? 6.050 11.225 0.577 1.00 91.44 81 THR A N 1
ATOM 608 C CA . THR A 1 81 ? 6.417 11.827 -0.713 1.00 91.44 81 THR A CA 1
ATOM 609 C C . THR A 1 81 ? 7.940 11.822 -0.911 1.00 91.44 81 THR A C 1
ATOM 611 O O . THR A 1 81 ? 8.695 12.176 -0.007 1.00 91.44 81 THR A O 1
ATOM 614 N N . GLY A 1 82 ? 8.388 11.369 -2.080 1.00 90.88 82 GLY A N 1
ATOM 615 C CA . GLY A 1 82 ? 9.788 11.162 -2.447 1.00 90.88 82 GLY A CA 1
ATOM 616 C C . GLY A 1 82 ? 10.409 9.855 -1.942 1.00 90.88 82 GLY A C 1
ATOM 617 O O . GLY A 1 82 ? 11.501 9.506 -2.386 1.00 90.88 82 GLY A O 1
ATOM 618 N N . SER A 1 83 ? 9.750 9.104 -1.049 1.00 92.69 83 SER A N 1
ATOM 619 C CA . SER A 1 83 ? 10.303 7.842 -0.541 1.00 92.69 83 SER A CA 1
ATOM 620 C C . SER A 1 83 ? 10.373 6.778 -1.644 1.00 92.69 83 SER A C 1
ATOM 622 O O . SER A 1 83 ? 9.471 6.730 -2.484 1.00 92.69 83 SER A O 1
ATOM 624 N N . PRO A 1 84 ? 11.396 5.909 -1.648 1.00 92.31 84 PRO A N 1
ATOM 625 C CA . PRO A 1 84 ? 11.513 4.859 -2.648 1.00 92.31 84 PRO A CA 1
ATOM 626 C C . PRO A 1 84 ? 10.442 3.780 -2.446 1.00 92.31 84 PRO A C 1
ATOM 628 O O . PRO A 1 84 ? 10.248 3.282 -1.338 1.00 92.31 84 PRO A O 1
ATOM 631 N N . ILE A 1 85 ? 9.794 3.382 -3.538 1.00 93.44 85 ILE A N 1
ATOM 632 C CA . ILE A 1 85 ? 8.952 2.189 -3.629 1.00 93.44 85 ILE A CA 1
ATOM 633 C C . ILE A 1 85 ? 9.712 1.166 -4.481 1.00 93.44 85 ILE A C 1
ATOM 635 O O . ILE A 1 85 ? 9.823 1.360 -5.696 1.00 93.44 85 ILE A O 1
ATOM 639 N N . PRO A 1 86 ? 10.264 0.103 -3.874 1.00 91.50 86 PRO A N 1
ATOM 640 C CA . PRO A 1 86 ? 10.889 -0.978 -4.623 1.00 91.50 86 PRO A CA 1
ATOM 641 C C . PRO A 1 86 ? 9.834 -1.761 -5.401 1.00 91.50 86 PRO A C 1
ATOM 643 O O . PRO A 1 86 ? 8.849 -2.223 -4.820 1.00 91.50 86 PRO A O 1
ATOM 646 N N . LEU A 1 87 ? 10.044 -1.909 -6.703 1.00 92.81 87 LEU A N 1
ATOM 647 C CA . LEU A 1 87 ? 9.191 -2.682 -7.596 1.00 92.81 87 LEU A CA 1
ATOM 648 C C . LEU A 1 87 ? 9.895 -3.981 -8.013 1.00 92.81 87 LEU A C 1
ATOM 650 O O . LEU A 1 87 ? 11.126 -4.014 -8.047 1.00 92.81 87 LEU A O 1
ATOM 654 N N . PRO A 1 88 ? 9.129 -5.027 -8.367 1.00 93.19 88 PRO A N 1
ATOM 655 C CA . PRO A 1 88 ? 9.669 -6.245 -8.955 1.00 93.19 88 PRO A CA 1
ATOM 656 C C . PRO A 1 88 ? 10.565 -5.947 -10.156 1.00 93.19 88 PRO A C 1
ATOM 658 O O . PRO A 1 88 ? 10.140 -5.301 -11.120 1.00 93.19 88 PRO A O 1
ATOM 661 N N . THR A 1 89 ? 11.796 -6.444 -10.099 1.00 88.81 89 THR A N 1
ATOM 662 C CA . THR A 1 89 ? 12.771 -6.353 -11.190 1.00 88.81 89 THR A CA 1
ATOM 663 C C . THR A 1 89 ? 12.818 -7.679 -11.962 1.00 88.81 89 THR A C 1
ATOM 665 O O . THR A 1 89 ? 12.719 -8.742 -11.350 1.00 88.81 89 THR A O 1
ATOM 668 N N . PRO A 1 90 ? 12.975 -7.683 -13.302 1.00 82.94 90 PRO A N 1
ATOM 669 C CA . PRO A 1 90 ? 13.136 -8.929 -14.051 1.00 82.94 90 PRO A CA 1
ATOM 670 C C . PRO A 1 90 ? 14.283 -9.794 -13.504 1.00 82.94 90 PRO A C 1
ATOM 672 O O . PRO A 1 90 ? 15.420 -9.338 -13.424 1.00 82.94 90 PRO A O 1
ATOM 675 N N . GLY A 1 91 ? 13.986 -11.047 -13.151 1.00 80.88 91 GLY A N 1
ATOM 676 C CA . GLY A 1 91 ? 14.963 -11.991 -12.590 1.00 80.88 91 GLY A CA 1
ATOM 677 C C . GLY A 1 91 ? 15.131 -11.929 -11.066 1.00 80.88 91 GLY A C 1
ATOM 678 O O . GLY A 1 91 ? 15.842 -12.764 -10.516 1.00 80.88 91 GLY A O 1
ATOM 679 N N . GLU A 1 92 ? 14.465 -10.994 -10.383 1.00 84.00 92 GLU A N 1
ATOM 680 C CA . GLU A 1 92 ? 14.332 -10.981 -8.923 1.00 84.00 92 GLU A CA 1
ATOM 681 C C . GLU A 1 92 ? 13.236 -11.970 -8.489 1.00 84.00 92 GLU A C 1
ATOM 683 O O . GLU A 1 92 ? 12.138 -11.974 -9.042 1.00 84.00 92 GLU A O 1
ATOM 688 N N . ASP A 1 93 ? 13.517 -12.803 -7.486 1.00 84.38 93 ASP A N 1
ATOM 689 C CA . ASP A 1 93 ? 12.579 -13.795 -6.936 1.00 84.38 93 ASP A CA 1
ATOM 690 C C . ASP A 1 93 ? 11.931 -13.354 -5.611 1.00 84.38 93 ASP A C 1
ATOM 692 O O . ASP A 1 93 ? 10.974 -13.973 -5.143 1.00 84.38 93 ASP A O 1
ATOM 696 N N . THR A 1 94 ? 12.422 -12.270 -5.004 1.00 91.06 94 THR A N 1
ATOM 697 C CA . THR A 1 94 ? 11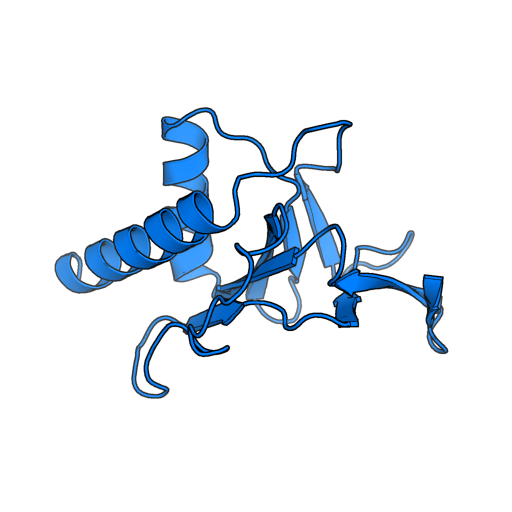.936 -11.800 -3.697 1.00 91.06 94 THR A CA 1
ATOM 698 C C . THR A 1 94 ? 10.709 -10.898 -3.780 1.00 91.06 94 THR A C 1
ATOM 700 O O . THR A 1 94 ? 9.894 -10.897 -2.854 1.00 91.06 94 THR A O 1
ATOM 703 N N . ARG A 1 95 ? 10.561 -10.140 -4.872 1.00 93.25 95 ARG A N 1
ATOM 704 C CA . ARG A 1 95 ? 9.433 -9.237 -5.114 1.00 93.25 95 ARG A CA 1
ATOM 705 C C . ARG A 1 95 ? 8.741 -9.632 -6.397 1.00 93.25 95 ARG A C 1
ATOM 707 O O . ARG A 1 95 ? 9.366 -9.673 -7.450 1.00 93.25 95 ARG A O 1
ATOM 714 N N . VAL A 1 96 ? 7.442 -9.871 -6.310 1.00 94.06 96 VAL A N 1
ATOM 715 C CA . VAL A 1 96 ? 6.624 -10.276 -7.452 1.00 94.06 96 VAL A CA 1
ATOM 716 C C . VAL A 1 96 ? 5.389 -9.398 -7.557 1.00 94.06 96 VAL A C 1
ATOM 718 O O . VAL A 1 96 ? 4.884 -8.880 -6.560 1.00 94.06 96 VAL A O 1
ATOM 721 N N . TRP A 1 97 ? 4.895 -9.217 -8.777 1.00 94.75 97 TRP A N 1
ATOM 722 C CA . TRP A 1 97 ? 3.581 -8.624 -8.981 1.00 94.75 97 TRP A CA 1
ATOM 723 C C . TRP A 1 97 ? 2.523 -9.669 -8.642 1.00 94.75 97 TRP A C 1
ATOM 725 O O . TRP A 1 97 ? 2.455 -10.714 -9.283 1.00 94.75 97 TRP A O 1
ATOM 735 N N . LEU A 1 98 ? 1.705 -9.389 -7.629 1.00 94.19 98 LEU A N 1
ATOM 736 C CA . LEU A 1 98 ? 0.490 -10.161 -7.376 1.00 94.19 98 LEU A CA 1
ATOM 737 C C . LEU A 1 98 ? -0.643 -9.683 -8.291 1.00 94.19 98 LEU A C 1
ATOM 739 O O . LEU A 1 98 ? -1.388 -10.496 -8.823 1.00 94.19 98 LEU A O 1
ATOM 743 N N . ASP A 1 99 ? -0.715 -8.367 -8.496 1.00 94.88 99 ASP A N 1
ATOM 744 C CA . ASP A 1 99 ? -1.529 -7.723 -9.522 1.00 94.88 99 ASP A CA 1
ATOM 745 C C . ASP A 1 99 ? -0.641 -6.731 -10.283 1.00 94.88 99 ASP A C 1
ATOM 747 O O . ASP A 1 99 ? -0.033 -5.838 -9.685 1.00 94.88 99 ASP A O 1
ATOM 751 N N . GLU A 1 100 ? -0.536 -6.909 -11.600 1.00 92.94 100 GLU A N 1
ATOM 752 C CA . GLU A 1 100 ? 0.334 -6.096 -12.452 1.00 92.94 100 GLU A CA 1
ATOM 753 C C . GLU A 1 100 ? -0.225 -4.684 -12.699 1.00 92.94 100 GLU A C 1
ATOM 755 O O . GLU A 1 100 ? -1.448 -4.484 -12.761 1.00 92.94 100 GLU A O 1
ATOM 760 N N . PRO A 1 101 ? 0.658 -3.688 -12.900 1.00 91.81 101 PRO A N 1
ATOM 761 C CA . PRO A 1 101 ? 0.240 -2.343 -13.245 1.00 91.81 101 PRO A CA 1
ATOM 762 C C . PRO A 1 101 ? -0.466 -2.290 -14.601 1.00 91.81 101 PRO A C 1
ATOM 764 O O . PRO A 1 101 ? 0.058 -2.712 -15.628 1.00 91.81 101 PRO A O 1
ATOM 767 N N . ARG A 1 102 ? -1.659 -1.695 -14.602 1.00 90.50 102 ARG A N 1
ATOM 768 C CA . ARG A 1 102 ? -2.441 -1.343 -15.793 1.00 90.50 102 ARG A CA 1
ATOM 769 C C . ARG A 1 102 ? -2.660 0.176 -15.846 1.00 90.50 102 ARG A C 1
ATOM 771 O O . ARG A 1 102 ? -2.628 0.823 -14.795 1.00 90.50 102 ARG A O 1
ATOM 778 N N . PRO A 1 103 ? -2.894 0.767 -17.030 1.00 86.50 103 PRO A N 1
ATOM 779 C CA . PRO A 1 103 ? -3.271 2.175 -17.122 1.00 86.50 103 PRO A CA 1
ATOM 780 C C . PRO A 1 103 ? -4.475 2.486 -16.223 1.00 86.50 103 PRO A C 1
ATOM 782 O O . PRO A 1 103 ? -5.423 1.702 -16.173 1.00 86.50 103 PRO A O 1
ATOM 785 N N . ASP A 1 104 ? -4.397 3.599 -15.492 1.00 85.31 104 ASP A N 1
ATOM 786 C CA . ASP A 1 104 ? -5.477 4.158 -14.665 1.00 85.31 104 ASP A CA 1
ATOM 787 C C . ASP A 1 104 ? -6.065 3.217 -13.596 1.00 85.31 104 ASP A C 1
A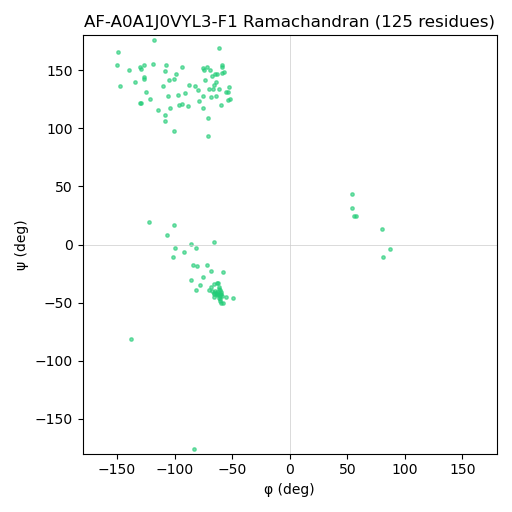TOM 789 O O . ASP A 1 104 ? -7.199 3.390 -13.156 1.00 85.31 104 ASP A O 1
ATOM 793 N N . CYS A 1 105 ? -5.296 2.221 -13.144 1.00 91.31 105 CYS A N 1
ATOM 794 C CA . CYS A 1 105 ? -5.779 1.216 -12.193 1.00 91.31 105 CYS A CA 1
ATOM 795 C C . CYS A 1 105 ? -5.361 1.455 -10.738 1.00 91.31 105 CYS A C 1
ATOM 797 O O . CYS A 1 105 ? -5.413 0.526 -9.950 1.00 91.31 105 CYS A O 1
ATOM 799 N N . LEU A 1 106 ? -4.921 2.655 -10.358 1.00 96.25 106 LEU A N 1
ATOM 800 C CA . LEU A 1 106 ? -4.551 2.922 -8.966 1.00 96.25 106 LEU A CA 1
ATOM 801 C C . LEU A 1 106 ? -5.800 3.077 -8.094 1.00 96.25 106 LEU A C 1
ATOM 803 O O . LEU A 1 106 ? -6.663 3.907 -8.379 1.00 96.25 106 LEU A O 1
ATOM 807 N N . ALA A 1 107 ? -5.859 2.331 -6.991 1.00 96.50 107 ALA A N 1
ATOM 808 C CA . ALA A 1 107 ? -6.849 2.581 -5.952 1.00 96.50 107 ALA A CA 1
ATOM 809 C C . ALA A 1 107 ? -6.640 3.964 -5.318 1.00 96.50 107 ALA A C 1
ATOM 811 O O . ALA A 1 107 ? -5.510 4.434 -5.155 1.00 96.50 107 ALA A O 1
ATOM 812 N N . ASP A 1 108 ? -7.743 4.594 -4.916 1.00 96.62 108 ASP A N 1
ATOM 813 C CA . ASP A 1 108 ? -7.696 5.835 -4.152 1.00 96.62 108 ASP A CA 1
ATOM 814 C C . ASP A 1 108 ? -6.984 5.620 -2.804 1.00 96.62 108 ASP A C 1
ATOM 816 O O . ASP A 1 108 ? -7.269 4.656 -2.084 1.00 96.62 108 ASP A O 1
ATOM 820 N N . PHE A 1 109 ? -6.066 6.527 -2.458 1.00 96.94 109 PHE A N 1
ATOM 821 C CA . PHE A 1 109 ? -5.304 6.457 -1.211 1.00 96.94 109 PHE A CA 1
ATOM 822 C C . PHE A 1 109 ? -6.207 6.374 0.025 1.00 96.94 109 PHE A C 1
ATOM 824 O O . PHE A 1 109 ? -5.975 5.553 0.913 1.00 96.94 109 PHE A O 1
ATOM 831 N N . GLU A 1 110 ? -7.250 7.207 0.093 1.00 96.31 110 GLU A N 1
ATOM 832 C CA . GLU A 1 110 ? -8.136 7.266 1.257 1.00 96.31 110 GLU A CA 1
ATOM 833 C C . GLU A 1 110 ? -8.923 5.979 1.428 1.00 96.31 110 GLU A C 1
ATOM 835 O O . GLU A 1 110 ? -9.054 5.460 2.539 1.00 96.31 110 GLU A O 1
ATOM 840 N N . LEU A 1 111 ? -9.410 5.449 0.311 1.00 96.94 111 LEU A N 1
ATOM 841 C CA . LEU A 1 111 ? -10.139 4.197 0.278 1.00 96.94 111 LEU A CA 1
ATOM 842 C C . LEU A 1 111 ? -9.275 3.038 0.772 1.00 96.94 111 LEU A C 1
ATOM 844 O O . LEU A 1 111 ? -9.712 2.264 1.625 1.00 96.94 111 LEU A O 1
ATOM 848 N N . LEU A 1 112 ? -8.031 2.948 0.298 1.00 97.56 112 LEU A N 1
ATOM 849 C CA . LEU A 1 112 ? -7.136 1.878 0.714 1.00 97.56 112 LEU A CA 1
ATOM 850 C C . LEU A 1 112 ? -6.725 2.010 2.190 1.00 97.56 112 LEU A C 1
ATOM 852 O O . LEU A 1 112 ? -6.649 1.000 2.895 1.00 97.56 112 LEU A O 1
ATOM 856 N N . VAL A 1 113 ? -6.526 3.234 2.699 1.00 97.31 113 VAL A N 1
ATOM 857 C CA . VAL A 1 113 ? -6.335 3.443 4.144 1.00 97.31 113 VAL A CA 1
ATOM 858 C C . VAL A 1 113 ? -7.568 2.971 4.915 1.00 97.31 113 VAL A C 1
ATOM 860 O O . VAL A 1 113 ? -7.406 2.265 5.909 1.00 97.31 113 VAL A O 1
ATOM 863 N N . SER A 1 114 ? -8.787 3.287 4.462 1.00 96.94 114 SER A N 1
ATOM 864 C CA . SER A 1 114 ? -10.016 2.813 5.118 1.00 96.94 114 SER A CA 1
ATOM 865 C C . SER A 1 114 ? -10.064 1.290 5.176 1.00 96.94 114 SER A C 1
ATOM 867 O O . SER A 1 114 ? -10.224 0.737 6.259 1.00 96.94 114 SER A O 1
ATOM 869 N N . PHE A 1 115 ? -9.833 0.611 4.049 1.00 97.69 115 PHE A N 1
ATOM 870 C CA . PHE A 1 115 ? -9.823 -0.853 3.998 1.00 97.69 115 PHE A CA 1
ATOM 871 C C . PHE A 1 115 ? -8.751 -1.450 4.904 1.00 97.69 115 PHE A C 1
ATOM 873 O O . PHE A 1 115 ? -9.004 -2.431 5.592 1.00 97.69 115 PHE A O 1
ATOM 880 N N . THR A 1 116 ? -7.575 -0.827 4.973 1.00 97.19 116 THR A N 1
ATOM 881 C CA . THR A 1 116 ? -6.501 -1.255 5.877 1.00 97.19 116 THR A CA 1
ATOM 882 C C . THR A 1 116 ? -6.926 -1.156 7.345 1.00 97.19 116 THR A C 1
ATOM 884 O O . THR A 1 116 ? -6.668 -2.067 8.132 1.00 97.19 116 THR A O 1
ATOM 887 N N . LEU A 1 117 ? -7.608 -0.071 7.726 1.00 95.56 117 LEU A N 1
ATOM 888 C CA . LEU A 1 117 ? -8.119 0.119 9.086 1.00 95.56 117 LEU A CA 1
ATOM 889 C C . LEU A 1 117 ? -9.284 -0.832 9.405 1.00 95.56 117 LEU A C 1
ATOM 891 O O . LEU A 1 117 ? -9.354 -1.358 10.515 1.00 95.56 117 LEU A O 1
ATOM 895 N N . ASP A 1 118 ? -10.183 -1.067 8.450 1.00 95.38 118 ASP A N 1
ATOM 896 C CA . ASP A 1 118 ? -11.306 -2.000 8.581 1.00 95.38 118 ASP A CA 1
ATOM 897 C C . ASP A 1 118 ? -10.834 -3.450 8.711 1.00 95.38 118 ASP A C 1
ATOM 899 O O . ASP A 1 118 ? -11.271 -4.162 9.617 1.00 95.38 118 ASP A O 1
ATOM 903 N N .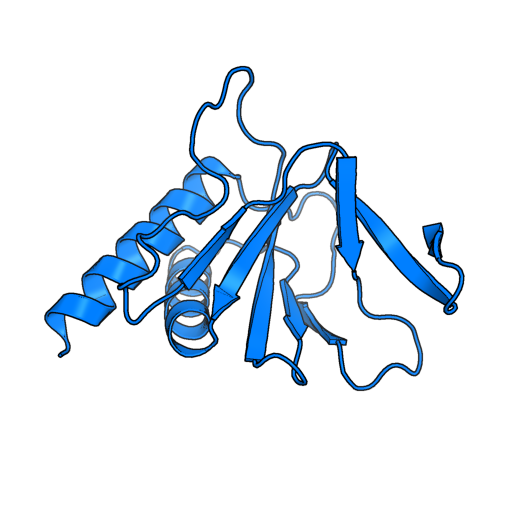 ALA A 1 119 ? -9.880 -3.866 7.879 1.00 94.88 119 ALA A N 1
ATOM 904 C CA . ALA A 1 119 ? -9.250 -5.175 7.967 1.00 94.88 119 ALA A CA 1
ATOM 905 C C . ALA A 1 119 ? -8.566 -5.373 9.330 1.00 94.88 119 ALA A C 1
ATOM 907 O O . ALA A 1 119 ? -8.739 -6.411 9.968 1.00 94.88 119 ALA A O 1
ATOM 908 N N . ALA A 1 120 ? -7.865 -4.354 9.837 1.00 93.44 120 ALA A N 1
ATOM 909 C CA . ALA A 1 120 ? -7.259 -4.412 11.165 1.00 93.44 120 ALA A CA 1
ATOM 910 C C . ALA A 1 120 ? -8.314 -4.546 12.277 1.00 93.44 120 ALA A C 1
ATOM 912 O O . ALA A 1 120 ? -8.142 -5.353 13.191 1.00 93.44 120 ALA A O 1
ATOM 913 N N . ARG A 1 121 ? -9.446 -3.835 12.188 1.00 91.25 121 ARG A N 1
ATOM 914 C CA . ARG A 1 121 ? -10.568 -4.029 13.124 1.00 91.25 121 ARG A CA 1
ATOM 915 C C . ARG A 1 121 ? -11.092 -5.464 13.088 1.00 91.25 121 ARG A C 1
ATOM 917 O O . ARG A 1 121 ? -11.296 -6.054 14.145 1.00 91.25 121 ARG A O 1
ATOM 924 N N . ALA A 1 122 ? -11.255 -6.045 11.900 1.00 87.69 122 ALA A N 1
ATOM 925 C CA . ALA A 1 122 ? -11.705 -7.427 11.755 1.00 87.69 122 ALA A CA 1
ATOM 926 C C . ALA A 1 122 ? -10.735 -8.429 12.409 1.00 87.69 122 ALA A C 1
ATOM 928 O O . ALA A 1 122 ? -11.190 -9.356 13.076 1.00 87.69 122 ALA A O 1
ATOM 929 N N . THR A 1 123 ? -9.415 -8.207 12.312 1.00 84.62 123 THR A N 1
ATOM 930 C CA . THR A 1 123 ? -8.429 -9.075 12.990 1.00 84.62 123 THR A CA 1
ATOM 931 C C . THR A 1 123 ? -8.548 -9.062 14.512 1.00 84.62 123 THR A C 1
ATOM 933 O O . THR A 1 123 ? -8.314 -10.088 15.140 1.00 84.62 123 THR A O 1
ATOM 936 N N . LEU A 1 124 ? -8.943 -7.934 15.111 1.00 75.06 124 LEU A N 1
ATOM 937 C CA . LEU A 1 124 ? -9.111 -7.819 16.563 1.00 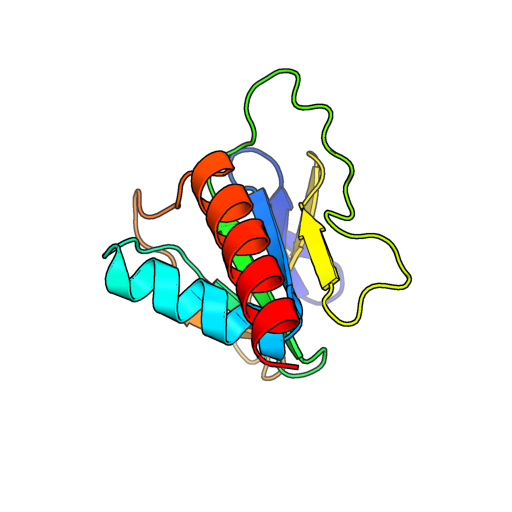75.06 124 LEU A CA 1
ATOM 938 C C . LEU A 1 124 ? -10.384 -8.503 17.071 1.00 75.06 124 LEU A C 1
ATOM 940 O O . LEU A 1 124 ? -10.419 -8.922 18.219 1.00 75.06 124 LEU A O 1
ATOM 944 N N . HIS A 1 125 ? -11.424 -8.606 16.241 1.00 68.00 125 HIS A N 1
ATOM 945 C CA . HIS A 1 125 ? -12.677 -9.275 16.608 1.00 68.00 125 HIS A CA 1
ATOM 946 C C . HIS A 1 125 ? -12.644 -10.796 16.409 1.00 68.00 125 HIS A C 1
ATOM 948 O O . HIS A 1 125 ? -13.503 -11.493 16.944 1.00 68.00 125 HIS A O 1
ATOM 954 N N . ALA A 1 126 ? -11.690 -11.300 15.625 1.00 60.19 126 ALA A N 1
ATOM 955 C CA . ALA A 1 126 ? -11.506 -12.727 15.370 1.00 60.19 126 ALA A CA 1
ATOM 95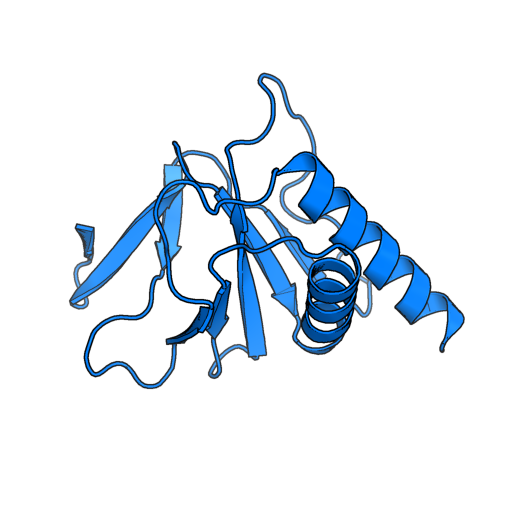6 C C . ALA A 1 126 ? -10.529 -13.412 16.350 1.00 60.19 126 ALA A C 1
ATOM 958 O O . ALA A 1 126 ? -10.380 -14.633 16.282 1.00 60.19 126 ALA A O 1
ATOM 959 N N . ALA A 1 127 ? -9.860 -12.640 17.214 1.00 55.22 127 ALA A N 1
ATOM 960 C CA . ALA A 1 127 ? -8.919 -13.103 18.238 1.00 55.22 127 ALA A CA 1
ATOM 961 C C . ALA A 1 127 ? -9.593 -13.206 19.614 1.00 55.22 127 ALA A C 1
ATOM 963 O O . ALA A 1 127 ? -9.214 -14.128 20.371 1.00 55.22 127 ALA A O 1
#

Radius of gyration: 14.15 Å; Cα contacts (8 Å, |Δi|>4): 221; chains: 1; bounding box: 38×32×37 Å

Nearest PDB structures (foldseek):
  1hwu-assembly3_E-2  TM=5.988E-01  e=4.476E+00  Herbaspirillum seropedicae
  3dfe-assembly2_C  TM=5.824E-01  e=4.749E+00  Trichormus variabilis ATCC 29413
  2itj-assembly1_B  TM=4.479E-01  e=4.218E+00  Betapolyomavirus macacae
  3qfq-assembly1_E  TM=3.673E-01  e=7.638E+00  Merkel cell polyomavirus
  8fr5-assembly1_A  TM=4.073E-01  e=9.127E+00  Human smacovirus 1